Protein AF-A0A8X6XL31-F1 (afdb_mono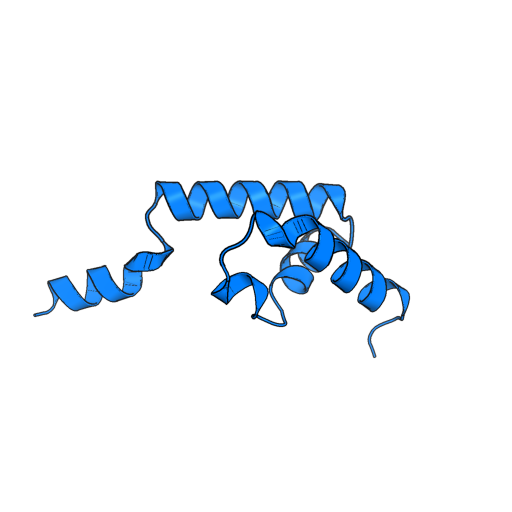mer_lite)

Sequence (74 aa):
MWTIQKKNAVAEFRKLMKDEVPQDMYEDKHVFYKFLKARNFNIKQAETMLKKNLIWRKELQIDTIVSDFKSLMR

Foldseek 3Di:
DDDPVLVVLLVVLLVVCVVPDDPVLSPPPCNSVVLCVVVVSPSVNSVVVVNVVSVVCVVVVVVCVVVVVVVVVD

InterPro domains:
  IPR011074 CRAL/TRIO, N-terminal domain [PF03765] (9-52)
  IPR011074 CRAL/TRIO, N-terminal domain [SM01100] (28-53)
  IPR036273 CRAL/TRIO, N-terminal domain superfamily [SSF46938] (5-68)
  IPR036865 CRAL-TRIO lipid binding domain superfamily [G3DSA:3.40.525.10] (2-73)
  IPR051026 Phosphatidylinositol/phosphatidylcholine transfer [PTHR45657] (5-70)

Secondary structure (DSSP, 8-state):
---HHHHHHHHHHHHHTTTTS-HHHHH-TTHHHHHHHTTTT-HHHHHHHHHHHHHHHHHTTTTTHHHHHHHHT-

Radius of gyration: 14.61 Å; chains: 1; bounding box: 35×22×40 Å

Organism: NCBI:txid2747483

Structure (mmCIF, N/CA/C/O backbone):
data_AF-A0A8X6XL31-F1
#
_entry.id   AF-A0A8X6XL31-F1
#
loop_
_atom_site.group_PDB
_atom_site.id
_atom_site.type_symbol
_atom_site.label_atom_id
_atom_site.label_alt_id
_atom_site.label_comp_id
_atom_site.label_asym_id
_atom_site.label_entity_id
_atom_site.label_seq_id
_atom_site.pdbx_PDB_ins_code
_atom_site.Cartn_x
_atom_site.Cartn_y
_atom_site.Cartn_z
_atom_site.occupancy
_atom_site.B_iso_or_equiv
_atom_site.auth_seq_id
_atom_site.auth_comp_id
_atom_site.auth_asym_id
_atom_site.auth_atom_id
_atom_site.pdbx_PDB_model_num
ATOM 1 N N . MET A 1 1 ? -0.296 -12.990 -20.156 1.00 55.28 1 MET A N 1
ATOM 2 C CA . MET A 1 1 ? 0.919 -13.264 -19.352 1.00 55.28 1 MET A CA 1
ATOM 3 C C . MET A 1 1 ? 1.499 -11.934 -18.873 1.00 55.28 1 MET A C 1
ATOM 5 O O . MET A 1 1 ? 1.464 -10.978 -19.637 1.00 55.28 1 MET A O 1
ATOM 9 N N . TRP A 1 2 ? 1.937 -11.808 -17.616 1.00 73.12 2 TRP A N 1
ATOM 10 C CA . TRP A 1 2 ? 2.519 -10.547 -17.126 1.00 73.12 2 TRP A CA 1
ATOM 11 C C . TRP A 1 2 ? 3.897 -10.347 -17.750 1.00 73.12 2 TRP A C 1
ATOM 13 O O . TRP A 1 2 ? 4.700 -11.279 -17.740 1.00 73.12 2 TRP A O 1
ATOM 23 N N . THR A 1 3 ? 4.177 -9.146 -18.257 1.00 89.31 3 THR A N 1
ATOM 24 C CA . THR A 1 3 ? 5.518 -8.817 -18.750 1.00 89.31 3 THR A CA 1
ATOM 25 C C . THR A 1 3 ? 6.511 -8.805 -17.589 1.00 89.31 3 THR A C 1
ATOM 27 O O . THR A 1 3 ? 6.145 -8.507 -16.448 1.00 89.31 3 THR A O 1
ATOM 30 N N . ILE A 1 4 ? 7.777 -9.116 -17.875 1.00 90.44 4 ILE A N 1
ATOM 31 C CA . ILE A 1 4 ? 8.865 -9.091 -16.882 1.00 90.44 4 ILE A CA 1
ATOM 32 C C . ILE A 1 4 ? 8.937 -7.715 -16.202 1.00 90.44 4 ILE A C 1
ATOM 34 O O . ILE A 1 4 ? 9.009 -7.632 -14.981 1.00 90.44 4 ILE A O 1
ATOM 38 N N . GLN A 1 5 ? 8.773 -6.637 -16.974 1.00 90.12 5 GLN A N 1
ATOM 39 C CA . GLN A 1 5 ? 8.731 -5.262 -16.467 1.00 90.12 5 GLN A CA 1
ATOM 40 C C . GLN A 1 5 ? 7.652 -5.050 -15.393 1.00 90.12 5 GLN A C 1
ATOM 42 O O . GLN A 1 5 ? 7.925 -4.461 -14.352 1.00 90.12 5 GLN A O 1
ATOM 47 N N . LYS A 1 6 ? 6.436 -5.576 -15.601 1.00 92.31 6 LYS A N 1
ATOM 48 C CA . LYS A 1 6 ? 5.344 -5.454 -14.620 1.00 92.31 6 LYS A CA 1
ATOM 49 C C . LYS A 1 6 ? 5.625 -6.247 -13.346 1.00 92.31 6 LYS A C 1
ATOM 51 O O . LYS A 1 6 ? 5.277 -5.783 -12.266 1.00 92.31 6 LYS A O 1
ATOM 56 N N . LYS A 1 7 ? 6.251 -7.424 -13.461 1.00 93.88 7 LYS A N 1
ATOM 57 C CA . LYS A 1 7 ? 6.671 -8.219 -12.295 1.00 93.88 7 LYS A CA 1
ATOM 58 C C . LYS A 1 7 ? 7.743 -7.484 -11.484 1.00 93.88 7 LYS A C 1
ATOM 60 O O . LYS A 1 7 ? 7.619 -7.408 -10.266 1.00 93.88 7 LYS A O 1
ATOM 65 N N . ASN A 1 8 ? 8.727 -6.890 -12.159 1.00 95.56 8 ASN A N 1
ATOM 66 C CA . ASN A 1 8 ? 9.793 -6.123 -11.514 1.00 95.56 8 ASN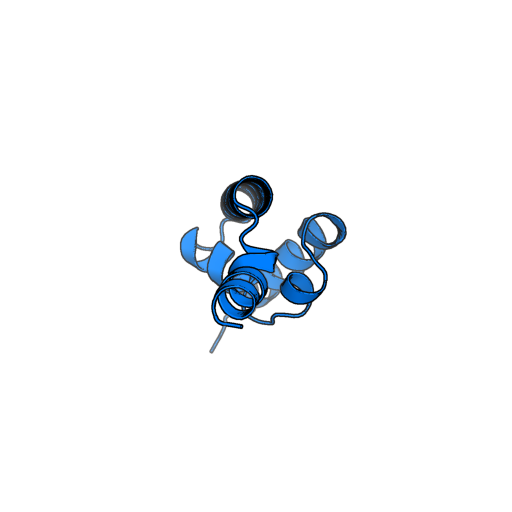 A CA 1
ATOM 67 C C . ASN A 1 8 ? 9.243 -4.889 -10.790 1.00 95.56 8 ASN A C 1
ATOM 69 O O . ASN A 1 8 ? 9.551 -4.701 -9.619 1.00 95.56 8 ASN A O 1
ATOM 73 N N . ALA A 1 9 ? 8.353 -4.121 -11.430 1.00 96.06 9 ALA A N 1
ATOM 74 C CA . ALA A 1 9 ? 7.722 -2.955 -10.807 1.00 96.06 9 ALA A CA 1
ATOM 75 C C . ALA A 1 9 ? 6.942 -3.318 -9.531 1.00 96.06 9 ALA A C 1
ATOM 77 O O . ALA A 1 9 ? 6.968 -2.580 -8.552 1.00 96.06 9 ALA A O 1
ATOM 78 N N . VAL A 1 10 ? 6.268 -4.473 -9.512 1.00 97.00 10 VAL A N 1
ATOM 79 C CA . VAL A 1 10 ? 5.541 -4.956 -8.324 1.00 97.00 10 VAL A CA 1
ATOM 80 C C . VAL A 1 10 ? 6.499 -5.360 -7.208 1.00 97.00 10 VAL A C 1
ATOM 82 O O . VAL A 1 10 ? 6.242 -5.031 -6.054 1.00 97.00 10 VAL A O 1
ATOM 85 N N . ALA A 1 11 ? 7.597 -6.045 -7.533 1.00 96.38 11 ALA A N 1
ATOM 86 C CA . ALA A 1 11 ? 8.605 -6.432 -6.548 1.00 96.38 11 ALA A CA 1
ATOM 87 C C . ALA A 1 11 ? 9.312 -5.208 -5.940 1.00 96.38 11 ALA A C 1
ATOM 89 O O . ALA A 1 11 ? 9.475 -5.136 -4.722 1.00 96.38 11 ALA A O 1
ATOM 90 N N . GLU A 1 12 ? 9.674 -4.233 -6.775 1.00 97.44 12 GLU A N 1
ATOM 91 C CA . GLU A 1 12 ? 10.260 -2.959 -6.353 1.00 97.44 12 GLU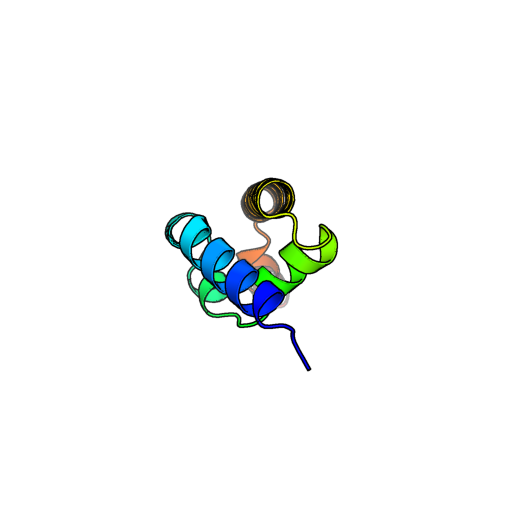 A CA 1
ATOM 92 C C . GLU A 1 12 ? 9.298 -2.188 -5.447 1.00 97.44 12 GLU A C 1
ATOM 94 O O . GLU A 1 12 ? 9.661 -1.814 -4.333 1.00 97.44 12 GLU A O 1
ATOM 99 N N . PHE A 1 13 ? 8.045 -2.028 -5.878 1.00 97.88 13 PHE A N 1
ATOM 100 C CA . PHE A 1 13 ? 7.043 -1.304 -5.107 1.00 97.88 13 PHE A CA 1
ATOM 101 C C . PHE A 1 13 ? 6.722 -1.985 -3.771 1.00 97.88 13 PHE A C 1
ATOM 103 O O . PHE A 1 13 ? 6.590 -1.314 -2.750 1.00 97.88 13 PHE A O 1
ATOM 110 N N . ARG A 1 14 ? 6.668 -3.324 -3.742 1.00 97.50 14 ARG A N 1
ATOM 111 C CA . ARG A 1 14 ? 6.512 -4.090 -2.498 1.00 97.50 14 ARG A CA 1
ATOM 112 C C . ARG A 1 14 ? 7.671 -3.849 -1.535 1.00 97.50 14 ARG A C 1
ATOM 114 O O . ARG A 1 14 ? 7.433 -3.655 -0.349 1.00 97.50 14 ARG A O 1
ATOM 121 N N . LYS A 1 15 ? 8.913 -3.848 -2.030 1.00 97.06 15 LYS A N 1
ATOM 122 C CA . LYS A 1 15 ? 10.097 -3.577 -1.203 1.00 97.06 15 LYS A CA 1
ATOM 123 C C . LYS A 1 15 ? 10.077 -2.151 -0.647 1.00 97.06 15 LYS A C 1
ATOM 125 O O . LYS A 1 15 ? 10.371 -1.975 0.527 1.00 97.06 15 LYS A O 1
ATOM 130 N N . LEU A 1 16 ? 9.710 -1.170 -1.474 1.00 97.38 16 LEU A N 1
ATOM 131 C CA . LEU A 1 16 ? 9.623 0.243 -1.088 1.00 97.38 16 LEU A CA 1
ATOM 132 C C . LEU A 1 16 ? 8.641 0.474 0.069 1.00 97.38 16 LEU A C 1
ATOM 134 O O . LEU A 1 16 ? 8.902 1.286 0.945 1.00 97.38 16 LEU A O 1
ATOM 138 N N . MET A 1 17 ? 7.524 -0.251 0.075 1.00 97.56 17 MET A N 1
ATOM 139 C CA . MET A 1 17 ? 6.431 -0.049 1.029 1.00 97.56 17 MET A CA 1
ATOM 140 C C . MET A 1 17 ? 6.511 -0.941 2.275 1.00 97.56 17 MET A C 1
ATOM 142 O O . MET A 1 17 ? 5.602 -0.890 3.099 1.00 97.56 17 MET A O 1
ATOM 146 N N . LYS A 1 18 ? 7.556 -1.769 2.413 1.00 95.75 18 LYS A N 1
ATOM 147 C CA . LYS A 1 18 ? 7.651 -2.834 3.428 1.00 95.75 18 LYS A CA 1
ATOM 148 C C . LYS A 1 18 ? 7.396 -2.350 4.859 1.00 95.75 18 LYS A C 1
ATOM 150 O O . LYS A 1 18 ? 6.696 -3.036 5.592 1.00 95.75 18 LYS A O 1
ATOM 155 N N . ASP A 1 19 ? 7.944 -1.196 5.223 1.00 96.00 19 ASP A N 1
ATOM 156 C CA . ASP A 1 19 ? 7.889 -0.680 6.598 1.00 96.00 19 ASP A CA 1
ATOM 157 C C . ASP A 1 19 ? 6.707 0.284 6.830 1.00 96.00 19 ASP A C 1
ATOM 159 O O . ASP A 1 19 ? 6.525 0.803 7.926 1.00 96.00 19 ASP A O 1
ATOM 163 N N . GLU A 1 20 ? 5.899 0.530 5.795 1.00 95.38 20 GLU A N 1
ATOM 164 C CA . GLU A 1 20 ? 4.800 1.507 5.799 1.00 95.38 20 GLU A CA 1
ATOM 165 C C . GLU A 1 20 ? 3.423 0.826 5.807 1.00 95.38 20 GLU A C 1
ATOM 167 O O . GLU A 1 20 ? 2.450 1.388 6.307 1.00 95.38 20 GLU A O 1
ATOM 172 N N . VAL A 1 21 ? 3.312 -0.378 5.230 1.00 96.06 21 VAL A N 1
ATOM 173 C CA . VAL A 1 21 ? 2.045 -1.119 5.169 1.00 96.06 21 VAL A CA 1
ATOM 174 C C . VAL A 1 21 ? 1.894 -2.094 6.346 1.00 96.06 21 VAL A C 1
ATOM 176 O O . VAL A 1 21 ? 2.878 -2.689 6.782 1.00 96.06 21 VAL A O 1
ATOM 179 N N . PRO A 1 22 ? 0.660 -2.338 6.820 1.00 95.06 22 PRO A N 1
ATOM 180 C CA . PRO A 1 22 ? 0.361 -3.441 7.728 1.00 95.06 22 PRO A CA 1
ATOM 181 C C . PRO A 1 22 ? 0.766 -4.814 7.164 1.00 95.06 22 PRO A C 1
ATOM 183 O O . PRO A 1 22 ? 0.777 -5.028 5.947 1.00 95.06 22 PRO A O 1
ATOM 186 N N . GLN A 1 23 ? 1.070 -5.763 8.054 1.00 94.44 23 GLN A N 1
ATOM 187 C CA . GLN A 1 23 ? 1.581 -7.088 7.682 1.00 94.44 23 GLN A CA 1
ATOM 188 C C . GLN A 1 23 ? 0.597 -7.891 6.813 1.00 94.44 23 GLN A C 1
ATOM 190 O O . GLN A 1 23 ? 1.004 -8.500 5.825 1.00 94.44 23 GLN A O 1
ATOM 195 N N . ASP A 1 24 ? -0.696 -7.854 7.130 1.00 93.88 24 ASP A N 1
ATOM 196 C CA . ASP A 1 24 ? -1.755 -8.516 6.357 1.00 93.88 24 ASP A CA 1
ATOM 197 C C . ASP A 1 24 ? -1.832 -7.970 4.921 1.00 93.88 24 ASP A C 1
ATOM 199 O O . ASP A 1 24 ? -1.918 -8.721 3.946 1.00 93.88 24 ASP A O 1
ATOM 203 N N . MET A 1 25 ? -1.706 -6.651 4.774 1.00 94.81 25 MET A N 1
ATOM 204 C CA . MET A 1 25 ? -1.648 -5.978 3.484 1.00 94.81 25 MET A CA 1
ATOM 205 C C . MET A 1 25 ? -0.357 -6.315 2.717 1.00 94.81 25 MET A C 1
ATOM 207 O O . MET A 1 25 ? -0.386 -6.457 1.492 1.00 94.81 25 MET A O 1
ATOM 211 N N . TYR A 1 26 ? 0.772 -6.464 3.416 1.00 96.25 26 TYR A N 1
ATOM 212 C CA . TYR A 1 26 ? 2.058 -6.849 2.827 1.00 96.25 26 TYR A CA 1
ATOM 213 C C . TYR A 1 26 ? 2.069 -8.290 2.285 1.00 96.25 26 TYR A C 1
ATOM 215 O O . TYR A 1 26 ? 2.782 -8.601 1.316 1.00 96.25 26 TYR A O 1
ATOM 223 N N . GLU A 1 27 ? 1.298 -9.175 2.914 1.00 95.06 27 GLU A N 1
ATOM 224 C CA . GLU A 1 27 ? 1.129 -10.578 2.531 1.00 95.06 27 GLU A CA 1
ATOM 225 C C . GLU A 1 27 ? 0.113 -10.772 1.392 1.00 95.06 27 GLU A C 1
ATOM 227 O O . GLU A 1 27 ? 0.219 -11.745 0.638 1.00 95.06 27 GLU A O 1
ATOM 232 N N . ASP A 1 28 ? -0.818 -9.833 1.179 1.00 94.25 28 ASP A N 1
ATOM 233 C CA . ASP A 1 28 ? -1.741 -9.880 0.040 1.00 94.25 28 ASP A CA 1
ATOM 234 C C . ASP A 1 28 ? -0.993 -9.708 -1.298 1.00 94.25 28 ASP A C 1
ATOM 236 O O . ASP A 1 28 ? -0.519 -8.633 -1.686 1.00 94.25 28 ASP A O 1
ATOM 240 N N . LYS A 1 29 ? -0.978 -10.799 -2.073 1.00 88.88 29 LYS A N 1
ATOM 241 C CA . LYS A 1 29 ? -0.362 -10.907 -3.407 1.00 88.88 29 LYS A CA 1
ATOM 242 C C . LYS A 1 29 ? -0.846 -9.880 -4.442 1.00 88.88 29 LYS A C 1
ATOM 244 O O . LYS A 1 29 ? -0.204 -9.726 -5.481 1.00 88.88 29 LYS A O 1
ATOM 249 N N . HIS A 1 30 ? -1.969 -9.203 -4.219 1.00 93.50 30 HIS A N 1
ATOM 250 C CA . HIS A 1 30 ? -2.568 -8.286 -5.185 1.00 93.50 30 HIS A CA 1
ATOM 251 C C . HIS A 1 30 ? -2.543 -6.818 -4.770 1.00 93.50 30 HIS A C 1
ATOM 253 O O . HIS A 1 30 ? -2.805 -5.988 -5.643 1.00 93.50 30 HIS A O 1
ATOM 259 N N . VAL A 1 31 ? -2.246 -6.463 -3.514 1.00 96.00 31 VAL A N 1
ATOM 260 C CA . VAL A 1 31 ? -2.295 -5.056 -3.064 1.00 96.00 31 VAL A CA 1
ATOM 261 C C . VAL A 1 31 ? -1.404 -4.182 -3.939 1.00 96.00 31 VAL A C 1
ATOM 263 O O . VAL A 1 31 ? -1.899 -3.307 -4.650 1.00 96.00 31 VAL A O 1
ATOM 266 N N . PHE A 1 32 ? -0.108 -4.479 -3.986 1.00 97.50 32 PHE A N 1
ATOM 267 C CA . PHE A 1 32 ? 0.866 -3.682 -4.736 1.00 97.50 32 PHE A CA 1
ATOM 268 C C . PHE A 1 32 ? 0.522 -3.594 -6.226 1.00 97.50 32 PHE A C 1
ATOM 270 O O . PHE A 1 32 ? 0.616 -2.530 -6.837 1.00 97.50 32 PHE A O 1
ATOM 277 N N . TYR A 1 33 ? 0.032 -4.692 -6.806 1.00 96.94 33 TYR A N 1
ATOM 278 C CA . TYR A 1 33 ? -0.427 -4.701 -8.189 1.00 96.94 33 TYR A CA 1
ATOM 279 C C . TYR A 1 33 ? -1.637 -3.796 -8.425 1.00 96.94 33 TYR A C 1
ATOM 281 O O . TYR A 1 33 ? -1.661 -3.094 -9.431 1.00 96.94 33 TYR A O 1
ATOM 289 N N . LYS A 1 34 ? -2.643 -3.802 -7.541 1.00 97.25 34 LYS A N 1
ATOM 290 C CA . LYS A 1 34 ? -3.853 -2.978 -7.696 1.00 97.25 34 LYS A CA 1
ATOM 291 C C . LYS A 1 34 ? -3.493 -1.493 -7.738 1.00 97.25 34 LYS A C 1
ATOM 293 O O . LYS A 1 34 ? -3.933 -0.792 -8.648 1.00 97.25 34 LYS A O 1
ATOM 298 N N . PHE A 1 35 ? -2.642 -1.041 -6.816 1.00 98.31 35 PHE A N 1
ATOM 299 C CA . PHE A 1 35 ? -2.190 0.353 -6.762 1.00 98.31 35 PHE A CA 1
ATOM 300 C C . PHE A 1 35 ? -1.325 0.732 -7.970 1.00 98.31 35 PHE A C 1
ATOM 302 O O . PHE A 1 35 ? -1.552 1.779 -8.576 1.00 98.31 35 PHE A O 1
ATOM 309 N N . LEU A 1 36 ? -0.405 -0.141 -8.396 1.00 98.12 36 LEU A N 1
ATOM 310 C CA . LEU A 1 36 ? 0.372 0.083 -9.620 1.00 98.12 36 LEU A CA 1
ATOM 311 C C . LEU A 1 36 ? -0.520 0.128 -10.860 1.00 98.12 36 LEU A C 1
ATOM 313 O O . LEU A 1 36 ? -0.407 1.048 -11.665 1.00 98.12 36 LEU A O 1
ATOM 317 N N . LYS A 1 37 ? -1.446 -0.823 -11.012 1.00 97.31 37 LYS A N 1
ATOM 318 C CA . LYS A 1 37 ? -2.376 -0.875 -12.146 1.00 97.31 37 LYS A CA 1
ATOM 319 C C . LYS A 1 37 ? -3.221 0.397 -12.226 1.00 97.31 37 LYS A C 1
ATOM 321 O O . LYS A 1 37 ? -3.379 0.936 -13.315 1.00 97.31 37 LYS A O 1
ATOM 326 N N . ALA A 1 38 ? -3.699 0.906 -11.091 1.00 98.12 38 ALA A N 1
ATOM 327 C CA . ALA A 1 38 ? -4.474 2.146 -11.012 1.00 98.12 38 ALA A CA 1
ATOM 328 C C . ALA A 1 38 ? -3.673 3.411 -11.377 1.00 98.12 38 ALA A C 1
ATOM 330 O O . ALA A 1 38 ? -4.258 4.482 -11.543 1.00 98.12 38 ALA A O 1
ATOM 331 N N . ARG A 1 39 ? -2.342 3.314 -11.474 1.00 98.12 39 ARG A N 1
ATOM 332 C CA . ARG A 1 39 ? -1.427 4.411 -11.819 1.00 98.12 39 ARG A CA 1
ATOM 333 C C . ARG A 1 39 ? -0.539 4.076 -13.013 1.00 98.12 39 ARG A C 1
ATOM 335 O O . ARG A 1 39 ? 0.569 4.589 -13.116 1.00 98.12 39 ARG A O 1
ATOM 342 N N . ASN A 1 40 ? -1.002 3.206 -13.914 1.00 96.62 40 ASN A N 1
ATOM 343 C CA . ASN A 1 40 ? -0.266 2.810 -15.122 1.00 96.62 40 ASN A CA 1
ATOM 344 C C . ASN A 1 40 ? 1.174 2.335 -14.835 1.00 96.62 40 ASN A C 1
ATOM 346 O O . ASN A 1 40 ? 2.087 2.594 -15.610 1.00 96.62 40 ASN A O 1
ATOM 350 N N . PHE A 1 41 ? 1.371 1.636 -13.713 1.00 96.31 41 PHE A N 1
ATOM 351 C CA . PHE A 1 41 ? 2.665 1.168 -13.202 1.00 96.31 41 PHE A CA 1
ATOM 352 C C . PHE A 1 41 ? 3.675 2.283 -12.875 1.00 96.31 41 PHE A C 1
ATOM 354 O O . PHE A 1 41 ? 4.865 2.017 -12.736 1.00 96.31 41 PHE A O 1
ATOM 361 N N . ASN A 1 42 ? 3.214 3.521 -12.677 1.00 97.69 42 ASN A N 1
ATOM 362 C CA . ASN A 1 42 ? 4.031 4.596 -12.130 1.00 97.69 42 ASN A CA 1
ATOM 363 C C . ASN A 1 42 ? 4.195 4.416 -10.609 1.00 97.69 42 ASN A C 1
ATOM 365 O O . ASN A 1 42 ? 3.252 4.643 -9.848 1.00 97.69 42 ASN A O 1
ATOM 369 N N . ILE A 1 43 ? 5.398 4.028 -10.175 1.00 97.69 43 ILE A N 1
ATOM 370 C CA . ILE A 1 43 ? 5.711 3.726 -8.768 1.00 97.69 43 ILE A CA 1
ATOM 371 C C . ILE A 1 43 ? 5.475 4.937 -7.860 1.00 97.69 43 ILE A C 1
ATOM 373 O O . ILE A 1 43 ? 4.784 4.808 -6.857 1.00 97.69 43 ILE A O 1
ATOM 377 N N . LYS A 1 44 ? 5.954 6.129 -8.233 1.00 98.06 44 LYS A N 1
ATOM 378 C CA . LYS A 1 44 ? 5.822 7.344 -7.407 1.00 98.06 44 LYS A CA 1
ATOM 379 C C . LYS A 1 44 ? 4.360 7.745 -7.186 1.00 98.06 44 LYS A C 1
ATOM 381 O O . LYS A 1 44 ? 3.956 8.131 -6.086 1.00 98.06 44 LYS A O 1
ATOM 386 N N . GLN A 1 45 ? 3.539 7.646 -8.230 1.00 98.50 45 GLN A N 1
ATOM 387 C CA . GLN A 1 45 ? 2.106 7.922 -8.122 1.00 98.50 45 GLN A CA 1
ATOM 388 C C . GLN A 1 45 ? 1.372 6.834 -7.328 1.00 98.50 45 GLN A C 1
ATOM 390 O O . GLN A 1 45 ? 0.459 7.156 -6.564 1.00 98.50 45 GLN A O 1
ATOM 395 N N . ALA A 1 46 ? 1.758 5.564 -7.492 1.00 98.50 46 ALA A N 1
ATOM 396 C CA . ALA A 1 46 ? 1.203 4.449 -6.730 1.00 98.50 46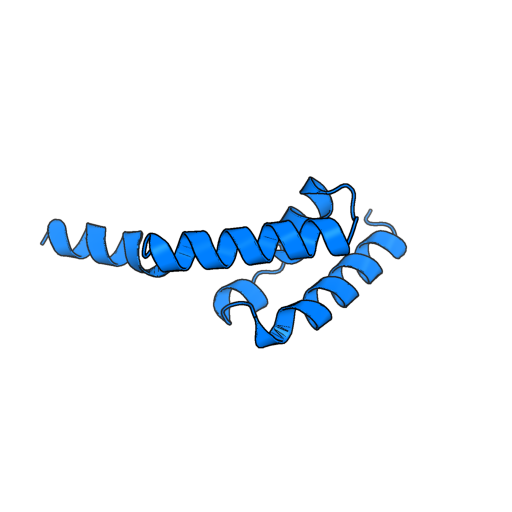 ALA A CA 1
ATOM 397 C C . ALA A 1 46 ? 1.553 4.551 -5.238 1.00 98.50 46 ALA A C 1
ATOM 399 O O . ALA A 1 46 ? 0.673 4.363 -4.405 1.00 98.50 46 ALA A O 1
ATOM 400 N N . GLU A 1 47 ? 2.788 4.932 -4.905 1.00 98.38 47 GLU A N 1
ATOM 401 C CA . GLU A 1 47 ? 3.243 5.211 -3.540 1.00 98.38 47 GLU A CA 1
ATOM 402 C C . GLU A 1 47 ? 2.404 6.317 -2.905 1.00 98.38 47 GLU A C 1
ATOM 404 O O . GLU A 1 47 ? 1.815 6.121 -1.845 1.00 98.38 47 GLU A O 1
ATOM 409 N N . THR A 1 48 ? 2.267 7.452 -3.595 1.00 98.44 48 THR A N 1
ATOM 410 C CA . THR A 1 48 ? 1.445 8.572 -3.115 1.00 98.44 48 THR A CA 1
ATOM 411 C C . THR A 1 48 ? -0.001 8.133 -2.861 1.00 98.44 48 THR A C 1
ATOM 413 O O . THR A 1 48 ? -0.606 8.515 -1.860 1.00 98.44 48 THR A O 1
ATOM 416 N N . MET A 1 49 ? -0.574 7.328 -3.762 1.00 98.50 49 MET A N 1
ATOM 417 C CA . MET A 1 49 ? -1.935 6.810 -3.617 1.00 98.50 49 MET A CA 1
ATOM 418 C C . MET A 1 49 ? -2.062 5.842 -2.434 1.00 98.50 49 MET A C 1
ATOM 420 O O . MET A 1 49 ? -3.029 5.941 -1.681 1.00 98.50 49 MET A O 1
ATOM 424 N N . LEU A 1 50 ? -1.110 4.925 -2.264 1.00 98.31 50 LEU A N 1
ATOM 425 C CA . LEU A 1 50 ? -1.122 3.945 -1.183 1.00 98.31 50 LEU A CA 1
ATOM 426 C C . LEU 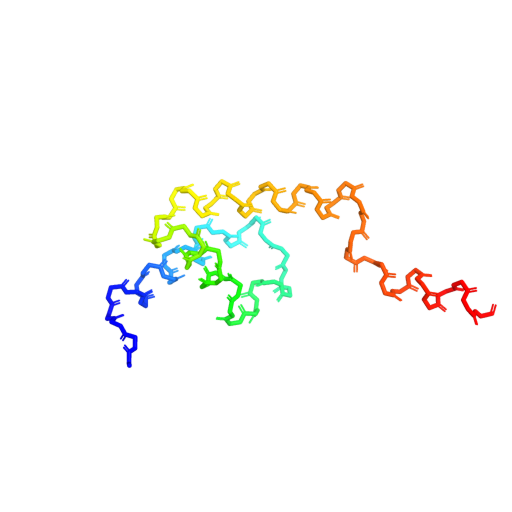A 1 50 ? -0.923 4.620 0.178 1.00 98.31 50 LEU A C 1
ATOM 428 O O . LEU A 1 50 ? -1.706 4.367 1.083 1.00 98.31 50 LEU A O 1
ATOM 432 N N . LYS A 1 51 ? 0.019 5.562 0.307 1.00 98.25 51 LYS A N 1
ATOM 433 C CA . LYS A 1 51 ? 0.212 6.343 1.541 1.00 98.25 51 LYS A CA 1
ATOM 434 C C . LYS A 1 51 ? -1.048 7.111 1.944 1.00 98.25 51 LYS A C 1
ATOM 436 O O . LYS A 1 51 ? -1.466 7.045 3.095 1.00 98.25 51 LYS A O 1
ATOM 441 N N . LYS A 1 52 ? -1.722 7.761 0.987 1.00 98.31 52 LYS A N 1
ATOM 442 C CA . LYS A 1 52 ? -3.028 8.399 1.241 1.00 98.31 52 LYS A CA 1
ATOM 443 C C . LYS A 1 52 ? -4.091 7.394 1.686 1.00 98.31 52 LYS A C 1
ATOM 445 O O . LYS A 1 52 ? -4.884 7.706 2.567 1.00 98.31 52 LYS A O 1
ATOM 450 N N . ASN A 1 53 ? -4.111 6.196 1.098 1.00 97.62 53 ASN A N 1
ATOM 451 C CA . ASN A 1 53 ? -5.039 5.145 1.507 1.00 97.62 53 ASN A C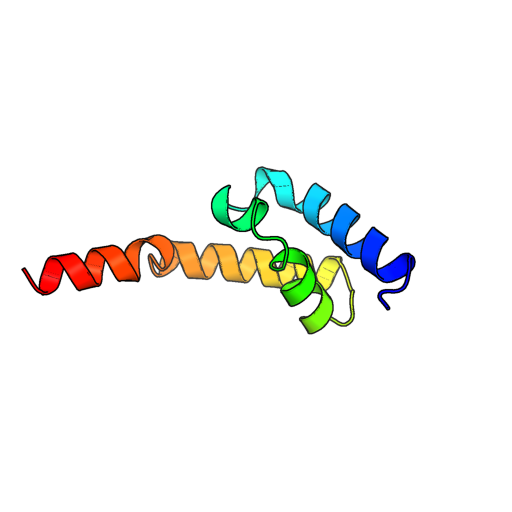A 1
ATOM 452 C C . ASN A 1 53 ? -4.768 4.661 2.938 1.00 97.62 53 ASN A C 1
ATOM 454 O O . ASN A 1 53 ? -5.720 4.504 3.692 1.00 97.62 53 ASN A O 1
ATOM 458 N N . LEU A 1 54 ? -3.504 4.479 3.324 1.00 97.38 54 LEU A N 1
ATOM 459 C CA . LEU A 1 54 ? -3.120 4.084 4.682 1.00 97.38 54 LEU A CA 1
ATOM 460 C C . LEU A 1 54 ? -3.548 5.127 5.722 1.00 97.38 54 LEU A C 1
ATOM 462 O O . LEU A 1 54 ? -4.132 4.766 6.740 1.00 97.38 54 LEU A O 1
ATOM 466 N N . ILE A 1 55 ? -3.330 6.416 5.435 1.00 97.44 55 ILE A N 1
ATOM 467 C CA . ILE A 1 55 ? -3.787 7.518 6.296 1.00 97.44 55 ILE A CA 1
ATOM 468 C C . ILE A 1 55 ? -5.311 7.470 6.455 1.00 97.44 55 ILE A C 1
ATOM 470 O O . ILE A 1 55 ? -5.804 7.413 7.576 1.00 97.44 55 ILE A O 1
ATOM 474 N N . TRP A 1 56 ? -6.051 7.391 5.346 1.00 97.88 56 TRP A N 1
ATOM 475 C CA . TRP A 1 56 ? -7.514 7.323 5.363 1.00 97.88 56 TRP A CA 1
ATOM 476 C C . TRP A 1 56 ? -8.047 6.113 6.147 1.00 97.88 56 TRP A C 1
ATOM 478 O O . TRP A 1 56 ? -8.987 6.244 6.929 1.00 97.88 56 TRP A O 1
ATOM 488 N N . ARG A 1 57 ? -7.428 4.932 5.980 1.00 96.69 57 ARG A N 1
ATOM 489 C CA . ARG A 1 57 ? -7.793 3.720 6.733 1.00 96.69 57 ARG A CA 1
ATOM 490 C C . ARG A 1 57 ? -7.611 3.915 8.232 1.00 96.69 57 ARG A C 1
ATOM 492 O O . ARG A 1 57 ? -8.483 3.509 8.996 1.00 96.69 57 ARG A O 1
ATOM 499 N N . LYS A 1 58 ? -6.500 4.538 8.633 1.00 95.19 58 LYS A N 1
ATOM 500 C CA . LYS A 1 58 ? -6.188 4.829 10.033 1.00 95.19 58 LYS A CA 1
ATOM 501 C C . LYS A 1 58 ? -7.171 5.837 10.627 1.00 95.19 58 LYS A C 1
ATOM 503 O O . LYS A 1 58 ? -7.697 5.591 11.706 1.00 95.19 58 LYS A O 1
ATOM 508 N N . GLU A 1 59 ? -7.429 6.941 9.929 1.00 97.44 59 GLU A N 1
ATOM 509 C CA . GLU A 1 59 ? -8.333 8.007 10.387 1.00 97.44 59 GLU A CA 1
ATOM 510 C C . GLU A 1 59 ? -9.771 7.516 10.574 1.00 97.44 59 GLU A C 1
ATOM 512 O O . GLU A 1 59 ? -10.431 7.912 11.530 1.00 97.44 59 GLU A O 1
ATOM 517 N N . LEU A 1 60 ? -10.245 6.631 9.694 1.00 96.19 60 LEU A N 1
ATOM 518 C CA . LEU A 1 60 ? -11.605 6.089 9.751 1.00 96.19 60 LEU A CA 1
ATOM 519 C C . LEU A 1 60 ? -11.706 4.712 10.418 1.00 96.19 60 LEU A C 1
ATOM 521 O O . LEU A 1 60 ? -12.759 4.084 10.336 1.00 96.19 60 LEU A O 1
ATOM 525 N N . GLN A 1 61 ? -10.626 4.226 11.038 1.00 93.94 61 GLN A N 1
ATOM 526 C CA . GLN A 1 61 ? -10.582 2.926 11.724 1.00 93.94 61 GLN A CA 1
ATOM 527 C C . GLN A 1 61 ? -11.112 1.767 10.855 1.00 93.94 61 GLN A C 1
ATOM 529 O O . GLN A 1 61 ? -11.783 0.845 11.313 1.00 93.94 61 GLN A O 1
ATOM 534 N N . ILE A 1 62 ? -10.795 1.797 9.559 1.00 95.50 62 ILE A N 1
ATOM 535 C CA . ILE A 1 62 ? -11.327 0.841 8.575 1.00 95.50 62 ILE A CA 1
ATOM 536 C C . ILE A 1 62 ? -10.889 -0.592 8.883 1.00 95.50 62 ILE A C 1
ATOM 538 O O . ILE A 1 62 ? -11.598 -1.539 8.551 1.00 95.50 62 ILE A O 1
ATOM 542 N N . ASP A 1 63 ? -9.738 -0.763 9.529 1.00 93.06 63 ASP A N 1
ATOM 543 C CA . ASP A 1 63 ? -9.184 -2.078 9.849 1.00 93.06 63 ASP A CA 1
ATOM 544 C C . ASP A 1 63 ? -10.049 -2.845 10.867 1.00 93.06 63 ASP A C 1
ATOM 546 O O . ASP A 1 63 ? -10.073 -4.075 10.844 1.00 93.06 63 ASP A O 1
ATOM 550 N N . THR A 1 64 ? -10.814 -2.146 11.715 1.00 94.44 64 THR A N 1
ATOM 551 C CA . THR A 1 64 ? -11.674 -2.761 12.740 1.00 94.44 64 THR A CA 1
ATOM 552 C C . THR A 1 64 ? -13.148 -2.812 12.351 1.00 94.44 64 THR A C 1
ATOM 554 O O . THR A 1 64 ? -13.909 -3.515 13.013 1.00 94.44 64 THR A O 1
ATOM 557 N N . ILE A 1 65 ? -13.551 -2.197 11.230 1.00 95.12 65 ILE A N 1
ATOM 558 C CA . ILE A 1 65 ? -14.962 -1.995 10.845 1.00 95.12 65 ILE A CA 1
ATOM 559 C C . ILE A 1 65 ? -15.831 -3.262 10.931 1.00 95.12 65 ILE A C 1
ATOM 561 O O . ILE A 1 65 ? -16.971 -3.219 11.387 1.00 95.12 65 ILE A O 1
ATOM 565 N N . VAL A 1 66 ? -15.295 -4.418 10.523 1.00 93.50 66 VAL A N 1
ATOM 566 C CA . VAL A 1 66 ? -16.025 -5.697 10.555 1.00 93.50 66 VAL A CA 1
ATOM 567 C C . VAL A 1 66 ? -16.182 -6.213 11.986 1.00 93.50 66 VAL A C 1
ATOM 569 O O . VAL A 1 66 ? -17.227 -6.766 12.330 1.00 93.50 66 VAL A O 1
ATOM 572 N N . SER A 1 67 ? -15.149 -6.060 12.816 1.00 93.62 67 SER A N 1
ATOM 573 C CA . SER A 1 67 ? -15.197 -6.430 14.233 1.00 93.62 67 SER A CA 1
ATOM 574 C C . SER A 1 67 ? -16.163 -5.523 14.992 1.00 93.62 67 SER A C 1
ATOM 576 O O . SER A 1 67 ? -17.011 -6.019 15.737 1.00 93.62 67 SER A O 1
ATOM 578 N N . ASP A 1 68 ? -16.091 -4.219 14.735 1.00 93.56 68 ASP A N 1
ATOM 579 C CA . ASP A 1 68 ? -16.932 -3.204 15.365 1.00 93.56 68 ASP A CA 1
ATOM 580 C C . ASP A 1 68 ? -18.405 -3.463 15.039 1.00 93.56 68 ASP A C 1
ATOM 582 O O . ASP A 1 68 ? -19.234 -3.573 15.942 1.00 93.56 68 ASP A O 1
ATOM 586 N N . PHE A 1 69 ? -18.725 -3.719 13.766 1.00 94.75 69 PHE A N 1
ATOM 587 C CA . PHE A 1 69 ? -20.077 -4.083 13.345 1.00 94.75 69 PHE A CA 1
ATOM 588 C C . PHE A 1 69 ? -20.593 -5.357 14.032 1.00 94.75 69 PHE A C 1
ATOM 590 O O . PHE A 1 69 ? -21.716 -5.390 14.531 1.00 94.75 69 PHE A O 1
ATOM 597 N N . LYS A 1 70 ? -19.767 -6.408 14.123 1.00 95.00 70 LYS A N 1
ATOM 598 C CA . LYS A 1 70 ? -20.132 -7.646 14.837 1.00 95.00 70 LYS A CA 1
ATOM 599 C C . LYS A 1 70 ? -20.326 -7.430 16.336 1.00 95.00 70 LYS A C 1
ATOM 601 O O . LYS A 1 70 ? -21.048 -8.196 16.963 1.00 95.00 70 LYS A O 1
ATOM 606 N N . SER A 1 71 ? -19.653 -6.448 16.933 1.00 92.81 71 SER A N 1
ATOM 607 C CA . SER A 1 71 ? -19.808 -6.127 18.353 1.00 92.81 71 SER A CA 1
ATOM 608 C C . SER A 1 71 ? -21.154 -5.465 18.661 1.00 92.81 71 SER A C 1
ATOM 610 O O . SER A 1 71 ? -21.725 -5.751 19.704 1.00 92.81 71 SER A O 1
ATOM 612 N N . LEU A 1 72 ? -21.687 -4.676 17.722 1.00 93.25 72 LEU A N 1
ATOM 613 C CA . LEU A 1 72 ? -22.974 -3.982 17.845 1.00 93.25 72 LEU A CA 1
ATOM 614 C C . LEU A 1 72 ? -24.197 -4.896 17.688 1.00 93.25 72 LEU A C 1
ATOM 616 O O . LEU A 1 72 ? -25.287 -4.525 18.104 1.00 93.25 72 LEU A O 1
ATOM 620 N N . MET A 1 73 ? -24.036 -6.065 17.064 1.00 87.38 73 MET A N 1
ATOM 621 C CA . MET A 1 73 ? -25.121 -7.037 16.848 1.00 87.38 73 MET A CA 1
ATOM 622 C C . MET A 1 73 ? -25.215 -8.109 17.947 1.00 87.38 73 MET A C 1
ATOM 624 O O . MET A 1 73 ? -25.907 -9.109 17.753 1.00 87.38 73 MET A O 1
ATOM 628 N N . ARG A 1 74 ? -24.468 -7.955 19.045 1.00 72.38 74 ARG A N 1
ATOM 629 C CA . ARG A 1 74 ? -24.506 -8.870 20.192 1.00 72.38 74 ARG A CA 1
ATOM 630 C C . ARG A 1 74 ? -25.546 -8.457 21.219 1.00 72.38 74 ARG A C 1
ATOM 632 O O . ARG A 1 74 ? -25.758 -7.238 21.376 1.00 72.38 74 ARG A O 1
#

pLDDT: mean 94.58, std 6.4, range [55.28, 98.5]